Protein AF-A0A1X7V1L4-F1 (afdb_monomer_lite)

Secondary structure (DSSP, 8-state):
--HHHHHHHTT-SSHHHHHHHHTTSTTHHHHHHHHHHHHHHHHHHHHHHTT--SS---------HHHHHTT-

Radius of gyration: 15.73 Å; chains: 1; bounding box: 31×34×37 Å

Organism: Amphimedon queenslandica (NCBI:txid400682)

Sequence (72 aa):
MPEEYEAEVKKCNSLSDIRKIALRKDGISSAVQDSLSPVKVLLSTIFTRLQIKERNIRIFHSTSSEEISQFW

Structure (mmCIF, N/CA/C/O backbone):
data_AF-A0A1X7V1L4-F1
#
_entry.id   AF-A0A1X7V1L4-F1
#
loop_
_atom_site.group_PDB
_atom_site.id
_atom_site.type_symbol
_atom_site.label_atom_id
_atom_site.label_alt_id
_atom_site.label_comp_id
_atom_site.label_asym_id
_atom_site.label_entity_id
_atom_site.label_seq_id
_atom_site.pdbx_PDB_ins_code
_atom_site.Cartn_x
_atom_site.Cartn_y
_atom_site.Cartn_z
_atom_site.occupancy
_atom_site.B_iso_or_equiv
_atom_site.auth_seq_id
_atom_site.auth_comp_id
_atom_site.auth_asym_id
_atom_site.auth_atom_id
_atom_site.pdbx_PDB_model_num
ATOM 1 N N . MET A 1 1 ? 4.257 -8.646 -4.173 1.00 73.38 1 MET A N 1
ATOM 2 C CA . MET A 1 1 ? 4.905 -7.650 -5.048 1.00 73.38 1 MET A CA 1
ATOM 3 C C . MET A 1 1 ? 6.074 -8.332 -5.746 1.00 73.38 1 MET A C 1
ATOM 5 O O . MET A 1 1 ? 6.799 -9.034 -5.057 1.00 73.38 1 MET A O 1
ATOM 9 N N . PRO A 1 2 ? 6.213 -8.216 -7.076 1.00 82.00 2 PRO A N 1
ATOM 10 C CA . PRO A 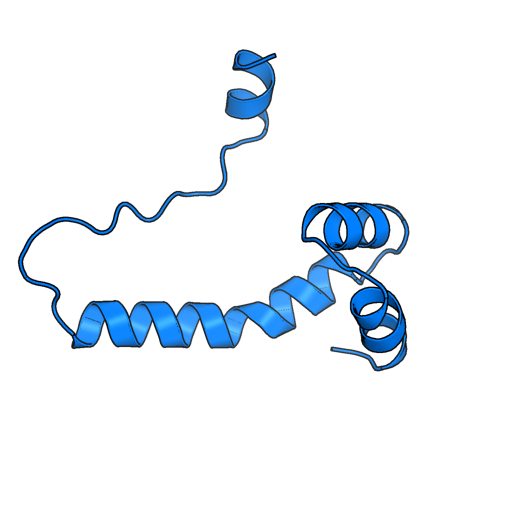1 2 ? 7.365 -8.734 -7.822 1.00 82.00 2 PRO A CA 1
ATOM 11 C C . PRO A 1 2 ? 8.702 -8.131 -7.361 1.00 82.00 2 PRO A C 1
ATOM 13 O O . PRO A 1 2 ? 8.760 -6.935 -7.065 1.00 82.00 2 PRO A O 1
ATOM 16 N N . GLU A 1 3 ? 9.775 -8.931 -7.362 1.00 82.69 3 GLU A N 1
ATOM 17 C CA . GLU A 1 3 ? 11.114 -8.522 -6.891 1.00 82.69 3 GLU A CA 1
ATOM 18 C C . GLU A 1 3 ? 11.675 -7.308 -7.645 1.00 82.69 3 GLU A C 1
ATOM 20 O O . GLU A 1 3 ? 12.280 -6.423 -7.039 1.00 82.69 3 GLU A O 1
ATOM 25 N N . GLU A 1 4 ? 11.423 -7.218 -8.955 1.00 80.38 4 GLU A N 1
ATOM 26 C CA . GLU A 1 4 ? 11.867 -6.091 -9.784 1.00 80.38 4 GLU A CA 1
ATOM 27 C C . GLU A 1 4 ? 11.286 -4.756 -9.293 1.00 80.38 4 GLU A C 1
ATOM 29 O O . GLU A 1 4 ? 11.975 -3.736 -9.239 1.00 80.38 4 GLU A O 1
ATOM 34 N N . TYR A 1 5 ? 10.014 -4.756 -8.897 1.00 82.25 5 TYR A N 1
ATOM 35 C CA . TYR A 1 5 ? 9.355 -3.559 -8.386 1.00 82.25 5 TYR A CA 1
ATOM 36 C C . TYR A 1 5 ? 9.807 -3.247 -6.963 1.00 82.25 5 TYR A C 1
ATOM 38 O O . TYR A 1 5 ? 9.922 -2.079 -6.593 1.00 82.25 5 TYR A O 1
ATOM 46 N N . GLU A 1 6 ? 10.078 -4.275 -6.161 1.00 83.00 6 GLU A N 1
ATOM 47 C CA . GLU A 1 6 ? 10.557 -4.106 -4.793 1.00 83.00 6 GLU A CA 1
ATOM 48 C C . GLU A 1 6 ? 11.950 -3.463 -4.760 1.00 83.00 6 GLU A C 1
ATOM 50 O O . GLU A 1 6 ? 12.195 -2.575 -3.946 1.00 83.00 6 GLU A O 1
ATOM 55 N N . ALA A 1 7 ? 12.843 -3.842 -5.679 1.00 85.75 7 ALA A N 1
ATOM 56 C CA . ALA A 1 7 ? 14.167 -3.234 -5.807 1.00 85.75 7 ALA A CA 1
ATOM 57 C C . ALA A 1 7 ? 14.103 -1.737 -6.157 1.00 85.75 7 ALA A C 1
ATOM 59 O O . ALA A 1 7 ? 14.917 -0.953 -5.670 1.00 85.75 7 ALA A O 1
ATOM 60 N N . GLU A 1 8 ? 13.132 -1.330 -6.976 1.00 81.75 8 GLU A N 1
ATOM 61 C CA . GLU A 1 8 ? 12.914 0.074 -7.333 1.00 81.75 8 GLU A CA 1
ATOM 62 C C . GLU A 1 8 ? 12.287 0.867 -6.181 1.00 81.75 8 GLU A C 1
ATOM 64 O O . GLU A 1 8 ? 12.761 1.952 -5.850 1.00 81.75 8 GLU A O 1
ATOM 69 N N . VAL A 1 9 ? 11.282 0.304 -5.503 1.00 81.56 9 VAL A N 1
ATOM 70 C CA . VAL A 1 9 ? 10.642 0.956 -4.348 1.00 81.56 9 VAL A CA 1
ATOM 71 C C . VAL A 1 9 ? 11.584 1.053 -3.145 1.00 81.56 9 VAL A C 1
ATOM 73 O O . VAL A 1 9 ? 11.538 2.050 -2.429 1.00 81.56 9 VAL A O 1
ATOM 76 N N . LYS A 1 10 ? 12.508 0.101 -2.951 1.00 84.94 10 LYS A N 1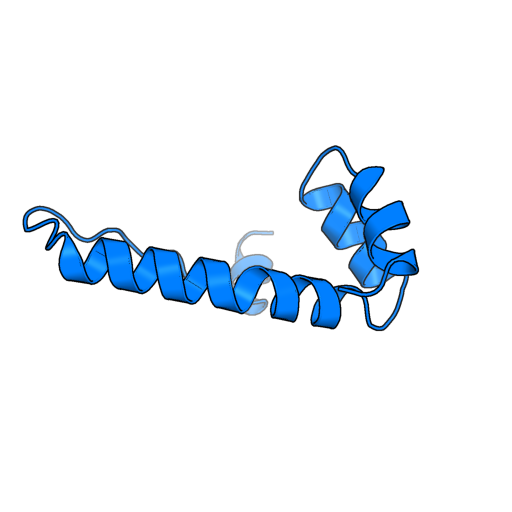
ATOM 77 C CA . LYS A 1 10 ? 13.554 0.175 -1.909 1.00 84.94 10 LYS A CA 1
ATOM 78 C C . LYS A 1 10 ? 14.491 1.375 -2.059 1.00 84.94 10 LYS A C 1
ATOM 80 O O . LYS A 1 10 ? 15.103 1.780 -1.078 1.00 84.94 10 LYS A O 1
ATOM 85 N N . LYS A 1 11 ? 14.614 1.943 -3.262 1.00 86.62 11 LYS A N 1
ATOM 86 C CA . LYS A 1 11 ? 15.428 3.145 -3.512 1.00 86.62 11 LYS A CA 1
ATOM 87 C C . LYS A 1 11 ? 14.682 4.439 -3.169 1.00 86.62 11 LYS A C 1
ATOM 89 O O . LYS A 1 11 ? 15.293 5.506 -3.162 1.00 86.62 11 LYS A O 1
ATOM 94 N N . CYS A 1 12 ? 13.374 4.373 -2.921 1.00 86.38 12 CYS A N 1
ATOM 95 C CA . CYS A 1 12 ? 12.565 5.534 -2.580 1.00 86.38 12 CYS A CA 1
ATOM 96 C C . CYS A 1 12 ? 12.718 5.892 -1.104 1.00 86.38 12 CYS A C 1
ATOM 98 O O . CYS A 1 12 ? 12.517 5.055 -0.229 1.00 86.38 12 CYS A O 1
ATOM 100 N N . ASN A 1 13 ? 12.965 7.172 -0.828 1.00 88.00 13 ASN A N 1
ATOM 101 C CA . ASN A 1 13 ? 13.034 7.689 0.541 1.00 88.00 13 ASN A CA 1
ATOM 102 C C . ASN A 1 13 ? 11.744 8.407 0.959 1.00 88.00 13 ASN A C 1
ATOM 104 O O . ASN A 1 13 ? 11.626 8.890 2.082 1.00 88.00 13 ASN A O 1
ATOM 108 N N . SER A 1 14 ? 10.772 8.512 0.051 1.00 84.69 14 SER A N 1
ATOM 109 C CA . SER A 1 14 ? 9.519 9.210 0.296 1.00 84.69 14 SER A CA 1
ATOM 110 C C . SER A 1 14 ? 8.363 8.632 -0.521 1.00 84.69 14 SER A C 1
ATOM 112 O O . SER A 1 14 ? 8.550 8.000 -1.562 1.00 84.69 14 SER A O 1
ATOM 114 N N . LEU A 1 15 ? 7.133 8.904 -0.077 1.00 80.50 15 LEU A N 1
ATOM 115 C CA . LEU A 1 15 ? 5.921 8.531 -0.816 1.00 80.50 15 LEU A CA 1
ATOM 116 C C . LEU A 1 15 ? 5.823 9.234 -2.177 1.00 80.50 15 LEU A C 1
ATOM 118 O O . LEU A 1 15 ? 5.231 8.691 -3.109 1.00 80.50 15 LEU A O 1
ATOM 122 N N . SER A 1 16 ? 6.390 10.436 -2.308 1.00 83.88 16 SER A N 1
ATOM 123 C CA . SER A 1 16 ? 6.412 11.151 -3.584 1.00 83.88 16 SER A CA 1
ATOM 124 C C . SER A 1 16 ? 7.347 10.472 -4.586 1.00 83.88 16 SER A C 1
ATOM 126 O O . SER A 1 16 ? 7.007 10.406 -5.766 1.00 83.88 16 SER A O 1
ATOM 128 N N . ASP A 1 17 ? 8.458 9.891 -4.132 1.00 86.38 17 ASP A N 1
ATOM 129 C CA . ASP A 1 17 ? 9.356 9.105 -4.987 1.00 86.38 17 ASP A CA 1
ATOM 130 C C . ASP A 1 17 ? 8.680 7.826 -5.484 1.00 86.38 17 ASP A C 1
ATOM 132 O O . ASP A 1 17 ? 8.722 7.536 -6.680 1.00 86.38 17 ASP A O 1
ATOM 136 N N . ILE A 1 18 ? 7.961 7.122 -4.603 1.00 82.31 18 ILE A N 1
ATOM 137 C CA . ILE A 1 18 ? 7.185 5.930 -4.980 1.00 82.31 18 ILE A CA 1
ATOM 138 C C . ILE A 1 18 ? 6.136 6.294 -6.037 1.00 82.31 18 ILE A C 1
ATOM 140 O O . ILE A 1 18 ? 6.014 5.599 -7.044 1.00 82.31 18 ILE A O 1
ATOM 144 N N . ARG A 1 19 ? 5.422 7.419 -5.869 1.00 83.12 19 ARG A N 1
ATOM 145 C CA . ARG A 1 19 ? 4.458 7.910 -6.871 1.00 83.12 19 ARG A CA 1
ATOM 146 C C . ARG A 1 19 ? 5.123 8.224 -8.210 1.00 83.12 19 ARG A C 1
ATOM 148 O O . ARG A 1 19 ? 4.587 7.852 -9.247 1.00 83.12 19 ARG A O 1
ATOM 155 N N . LYS A 1 20 ? 6.292 8.870 -8.210 1.00 86.50 20 LYS A N 1
ATOM 156 C CA . LYS A 1 20 ? 7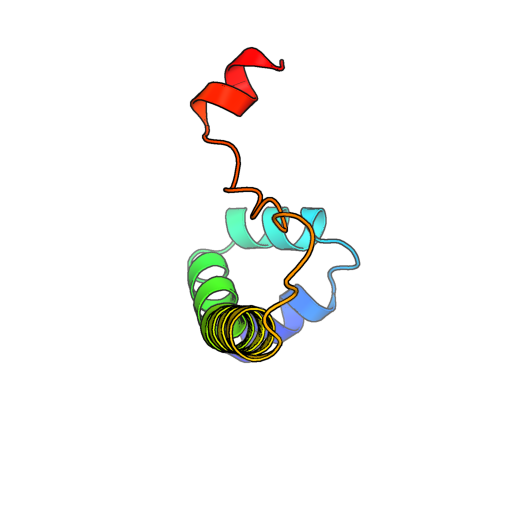.036 9.169 -9.446 1.00 86.50 20 LYS A CA 1
ATOM 157 C C . LYS A 1 20 ? 7.451 7.899 -10.186 1.00 86.50 20 LYS A C 1
ATOM 159 O O . LYS A 1 20 ? 7.401 7.884 -11.410 1.00 86.50 20 LYS A O 1
ATOM 164 N N . ILE A 1 21 ? 7.855 6.850 -9.471 1.00 84.94 21 ILE A N 1
ATOM 165 C CA . ILE A 1 21 ? 8.216 5.564 -10.081 1.00 84.94 21 ILE A CA 1
ATOM 166 C C . ILE A 1 21 ? 6.969 4.831 -10.589 1.00 84.94 21 ILE A C 1
ATOM 168 O O . ILE A 1 21 ? 6.977 4.333 -11.712 1.00 84.94 21 ILE A O 1
ATOM 172 N N . ALA A 1 22 ? 5.879 4.839 -9.819 1.00 80.94 22 ALA A N 1
ATOM 173 C CA . ALA A 1 22 ? 4.605 4.248 -10.225 1.00 80.94 22 ALA A CA 1
ATOM 174 C C . ALA A 1 22 ? 4.006 4.899 -11.485 1.00 80.94 22 ALA A C 1
ATOM 176 O O . ALA A 1 22 ? 3.330 4.219 -12.245 1.00 80.94 22 ALA A O 1
ATOM 177 N N . LEU A 1 23 ? 4.280 6.187 -11.730 1.00 81.81 23 LEU A N 1
ATOM 178 C CA . LEU A 1 23 ? 3.902 6.884 -12.968 1.00 81.81 23 LEU A CA 1
ATOM 179 C C . LEU A 1 23 ? 4.785 6.524 -14.173 1.00 81.81 23 LEU A C 1
ATOM 181 O O . LEU A 1 23 ? 4.389 6.763 -15.308 1.00 81.81 23 LEU A O 1
ATOM 185 N N . ARG A 1 24 ? 6.001 6.018 -13.943 1.00 81.06 24 ARG A N 1
ATOM 186 C CA . ARG A 1 24 ? 6.988 5.725 -14.999 1.00 81.06 24 ARG A CA 1
ATOM 187 C C . ARG A 1 24 ? 7.000 4.262 -15.427 1.00 81.06 24 ARG A C 1
ATOM 189 O O . ARG A 1 24 ? 7.460 3.969 -16.525 1.00 81.06 24 ARG A O 1
ATOM 196 N N . LYS A 1 25 ? 6.569 3.353 -14.551 1.00 77.94 25 LYS A N 1
ATOM 197 C CA . LYS A 1 25 ? 6.542 1.910 -14.799 1.00 77.94 25 LYS A CA 1
ATOM 198 C C . LYS A 1 25 ? 5.136 1.370 -14.577 1.00 77.94 25 LYS A C 1
ATOM 200 O O . LYS A 1 25 ? 4.664 1.289 -13.438 1.00 77.94 25 LYS A O 1
ATOM 205 N N . ASP A 1 26 ? 4.5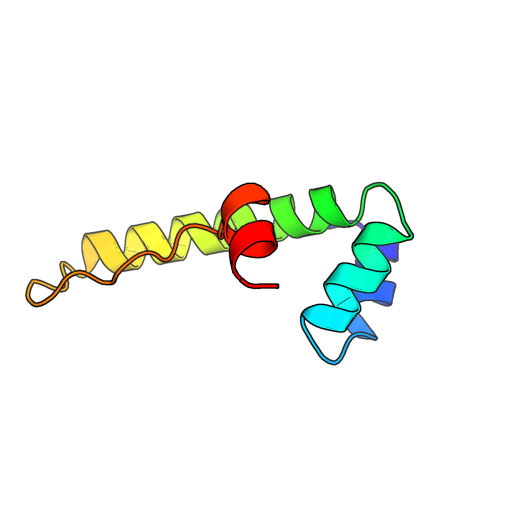19 0.941 -15.671 1.00 76.81 26 ASP A N 1
ATOM 206 C CA . ASP A 1 26 ? 3.241 0.241 -15.642 1.00 76.81 26 ASP A CA 1
ATOM 207 C C . ASP A 1 26 ? 3.337 -1.013 -14.761 1.00 76.81 26 ASP A C 1
ATOM 209 O O . ASP A 1 26 ? 4.338 -1.730 -14.753 1.00 76.81 26 ASP A O 1
ATOM 213 N N . GLY A 1 27 ? 2.298 -1.252 -13.959 1.00 78.81 27 GLY A N 1
ATOM 214 C CA . GLY A 1 27 ? 2.217 -2.399 -13.049 1.00 78.81 27 GLY A CA 1
ATOM 215 C C . GLY A 1 27 ? 2.740 -2.156 -11.629 1.00 78.81 27 GLY A C 1
ATOM 216 O O . GLY A 1 27 ? 2.255 -2.810 -10.705 1.00 78.81 27 GLY A O 1
ATOM 217 N N . ILE A 1 28 ? 3.617 -1.167 -11.396 1.00 81.50 28 ILE A N 1
ATOM 218 C CA . ILE A 1 28 ? 4.083 -0.844 -10.029 1.00 81.50 28 ILE A CA 1
ATOM 219 C C . ILE A 1 28 ? 2.932 -0.335 -9.165 1.00 81.50 28 ILE A C 1
ATOM 221 O O . ILE A 1 28 ? 2.811 -0.745 -8.014 1.00 81.50 28 ILE A O 1
ATOM 225 N N . SER A 1 29 ? 2.056 0.507 -9.719 1.00 79.69 29 SER A N 1
ATOM 226 C CA . SER A 1 29 ? 0.884 1.016 -8.995 1.00 79.69 29 SER A CA 1
ATOM 227 C C . SER A 1 29 ? -0.013 -0.123 -8.492 1.00 79.69 29 SER A C 1
ATOM 229 O O . SER A 1 29 ? -0.320 -0.185 -7.302 1.00 79.69 29 SER A O 1
ATOM 231 N N . SER A 1 30 ? -0.339 -1.088 -9.365 1.00 83.12 30 SER A N 1
ATOM 232 C CA . SER A 1 30 ? -1.128 -2.271 -8.990 1.00 83.12 30 SER A CA 1
ATOM 233 C C . SER A 1 30 ? -0.393 -3.124 -7.960 1.00 83.12 30 SER A C 1
ATOM 235 O O . SER A 1 30 ? -0.968 -3.489 -6.944 1.00 83.12 30 SER A O 1
ATOM 237 N N . ALA A 1 31 ? 0.902 -3.380 -8.160 1.00 82.12 31 ALA A N 1
ATOM 238 C CA . ALA A 1 31 ? 1.680 -4.213 -7.250 1.00 82.12 31 ALA A CA 1
ATOM 239 C C . ALA A 1 31 ? 1.840 -3.596 -5.847 1.00 82.12 31 ALA A C 1
ATOM 241 O O . ALA A 1 31 ? 1.878 -4.327 -4.855 1.00 82.12 31 ALA A O 1
ATOM 242 N N . VAL A 1 32 ? 1.932 -2.264 -5.759 1.00 80.12 32 VAL A N 1
ATOM 243 C CA . VAL A 1 32 ? 1.933 -1.512 -4.495 1.00 80.12 32 VAL A CA 1
ATOM 244 C C . VAL A 1 32 ? 0.541 -1.519 -3.863 1.00 80.12 32 VAL A C 1
ATOM 246 O O . VAL A 1 32 ? 0.411 -1.685 -2.654 1.00 80.12 32 VAL A O 1
ATOM 249 N N . GLN A 1 33 ? -0.520 -1.383 -4.656 1.00 81.25 33 GLN A N 1
ATOM 250 C CA . GLN A 1 33 ? -1.889 -1.471 -4.156 1.00 81.25 33 GLN A CA 1
ATOM 251 C C . GLN A 1 33 ? -2.196 -2.864 -3.587 1.00 81.25 33 GLN A C 1
ATOM 253 O O . GLN A 1 33 ? -2.742 -2.968 -2.487 1.00 81.25 33 GLN A O 1
ATOM 258 N N . ASP A 1 34 ? -1.787 -3.922 -4.285 1.00 84.31 34 ASP A N 1
ATOM 259 C CA . ASP A 1 34 ? -1.968 -5.309 -3.859 1.00 84.31 34 ASP A CA 1
ATOM 260 C C . ASP A 1 34 ? -1.166 -5.623 -2.593 1.00 84.31 34 ASP A C 1
ATOM 262 O O . ASP A 1 34 ? -1.654 -6.333 -1.716 1.00 84.31 34 ASP A O 1
ATOM 266 N N . SER A 1 35 ? 0.043 -5.065 -2.449 1.00 83.12 35 SER A N 1
ATOM 267 C CA . SER A 1 35 ? 0.853 -5.257 -1.239 1.00 83.12 35 SER A CA 1
ATOM 268 C C . SER A 1 35 ? 0.297 -4.504 -0.026 1.00 83.12 35 SER A C 1
ATOM 270 O O . SER A 1 35 ? 0.379 -5.001 1.097 1.00 83.12 35 SER A O 1
ATOM 272 N N . LEU A 1 36 ? -0.316 -3.335 -0.237 1.00 81.88 36 LEU A N 1
ATOM 273 C CA . LEU A 1 36 ? -0.909 -2.521 0.827 1.00 81.88 36 LEU A CA 1
ATOM 274 C C . LEU A 1 36 ? -2.332 -2.952 1.206 1.00 81.88 36 LEU A C 1
ATOM 276 O O . LEU A 1 36 ? -2.781 -2.659 2.316 1.00 81.88 36 LEU A O 1
ATOM 280 N N . SER A 1 37 ? -3.048 -3.646 0.319 1.00 83.19 37 SER A N 1
ATOM 281 C CA . SER A 1 37 ? -4.443 -4.047 0.538 1.00 83.19 37 SER A CA 1
ATOM 282 C C . SER A 1 37 ? -4.639 -4.897 1.810 1.00 83.19 37 SER A C 1
ATOM 284 O O . SER A 1 37 ? -5.470 -4.518 2.645 1.00 83.19 37 SER A O 1
ATOM 286 N N . PRO A 1 38 ? -3.836 -5.951 2.081 1.00 86.06 38 PRO A N 1
ATOM 287 C CA . PRO A 1 38 ? -3.946 -6.724 3.321 1.00 86.06 38 PRO A CA 1
ATOM 288 C C . PRO A 1 38 ? -3.665 -5.890 4.577 1.00 86.06 38 PRO A C 1
ATOM 290 O O . PRO A 1 38 ? -4.346 -6.043 5.590 1.00 86.06 38 PRO A O 1
ATOM 293 N N . VAL A 1 39 ? -2.697 -4.969 4.506 1.00 85.56 39 VAL A N 1
ATOM 294 C CA . VAL A 1 39 ? -2.341 -4.074 5.620 1.00 85.56 39 VAL A CA 1
ATOM 295 C C . VAL A 1 39 ? -3.492 -3.118 5.926 1.00 85.56 39 VAL A C 1
ATOM 297 O O . VAL A 1 39 ? -3.854 -2.937 7.087 1.00 85.56 39 VAL A O 1
ATOM 300 N N . LYS A 1 40 ? -4.123 -2.555 4.889 1.00 81.00 40 LYS A N 1
ATOM 301 C CA . LYS A 1 40 ? -5.308 -1.701 5.027 1.00 81.00 40 LYS A CA 1
ATOM 302 C C . LYS A 1 40 ? -6.461 -2.454 5.691 1.00 81.00 40 LYS A C 1
ATOM 304 O O . LYS A 1 40 ? -7.048 -1.936 6.636 1.00 81.00 40 LYS A O 1
ATOM 309 N N . VAL A 1 41 ? -6.755 -3.677 5.244 1.00 85.62 41 VAL A N 1
ATOM 310 C CA . VAL A 1 41 ? -7.808 -4.523 5.835 1.00 85.62 41 VAL A CA 1
ATOM 311 C C . VAL A 1 41 ? -7.506 -4.848 7.298 1.00 85.62 41 VAL A C 1
ATOM 313 O O . VAL A 1 41 ? -8.399 -4.753 8.144 1.00 85.62 41 VAL A O 1
ATOM 316 N N . LEU A 1 42 ? -6.254 -5.185 7.619 1.00 84.56 42 LEU A N 1
ATOM 317 C CA . LEU A 1 42 ? -5.826 -5.464 8.988 1.00 84.56 42 LEU A CA 1
ATOM 318 C C . LEU A 1 42 ? -6.004 -4.238 9.890 1.00 84.56 42 LEU A C 1
ATOM 320 O O . LEU A 1 42 ? -6.620 -4.352 10.946 1.00 84.56 42 LEU A O 1
ATOM 324 N N . LEU A 1 43 ? -5.524 -3.068 9.463 1.00 80.44 43 LEU A N 1
ATOM 325 C CA . LEU A 1 43 ? -5.665 -1.819 10.214 1.00 80.44 43 LEU A CA 1
ATOM 326 C C . LEU A 1 43 ? -7.133 -1.445 10.414 1.00 80.44 43 LEU A C 1
ATOM 328 O O . LEU A 1 43 ? -7.531 -1.147 11.536 1.00 80.44 43 LEU A O 1
ATOM 332 N N . SER A 1 44 ? -7.961 -1.534 9.369 1.00 79.06 44 SER A N 1
ATOM 333 C CA . SER A 1 44 ? -9.408 -1.327 9.489 1.00 79.06 44 SER A CA 1
ATOM 334 C C . SER A 1 44 ? -10.032 -2.290 10.498 1.00 79.06 44 SER A C 1
ATOM 336 O O . SER A 1 44 ? -10.775 -1.856 11.371 1.00 79.06 44 SER A O 1
ATOM 338 N N . THR A 1 45 ? -9.677 -3.575 10.443 1.00 82.88 45 THR A N 1
ATOM 339 C CA . THR A 1 45 ? -10.180 -4.589 11.380 1.00 82.88 45 THR A CA 1
ATOM 340 C C . THR A 1 45 ? -9.752 -4.290 12.814 1.00 82.88 45 THR A C 1
ATOM 342 O O . THR A 1 45 ? -10.567 -4.395 13.729 1.00 82.88 45 THR A O 1
ATOM 345 N N . ILE A 1 46 ? -8.493 -3.895 13.024 1.00 82.69 46 ILE A N 1
ATOM 346 C CA . ILE A 1 46 ? -7.968 -3.496 14.333 1.00 82.69 46 ILE A CA 1
ATOM 347 C C . ILE A 1 46 ? -8.726 -2.273 14.848 1.00 82.69 46 ILE A C 1
ATOM 349 O O . ILE A 1 46 ? -9.221 -2.311 15.968 1.00 82.69 46 ILE A O 1
ATOM 353 N N . PHE A 1 47 ? -8.893 -1.225 14.040 1.00 77.31 47 PHE A N 1
ATOM 354 C CA . PHE A 1 47 ? -9.617 -0.019 14.446 1.00 77.31 47 PHE A CA 1
ATOM 355 C C . PHE A 1 47 ? -11.089 -0.291 14.769 1.00 77.31 47 PHE A C 1
ATOM 357 O O . PHE A 1 47 ? -11.605 0.242 15.750 1.00 77.31 47 PHE A O 1
ATOM 364 N N . THR A 1 48 ? -11.758 -1.155 14.001 1.00 77.75 48 THR A N 1
ATOM 365 C CA . THR A 1 48 ? -13.133 -1.583 14.290 1.00 77.75 48 THR A CA 1
ATOM 366 C C . THR A 1 48 ? -13.212 -2.396 15.583 1.00 77.75 48 THR A C 1
ATOM 368 O O . THR A 1 48 ? -14.069 -2.122 16.422 1.00 77.75 48 THR A O 1
ATOM 371 N N . ARG A 1 49 ? -12.316 -3.377 15.773 1.00 75.00 49 ARG A N 1
ATOM 372 C CA . ARG A 1 49 ? -12.278 -4.235 16.972 1.00 75.00 49 ARG A CA 1
ATOM 373 C C . ARG A 1 49 ? -11.932 -3.467 18.231 1.00 75.00 49 ARG A C 1
ATOM 375 O O . ARG A 1 49 ? -12.504 -3.741 19.279 1.00 75.00 49 ARG A O 1
ATOM 382 N N . LEU A 1 50 ? -11.011 -2.517 18.124 1.00 70.44 50 LEU A N 1
ATOM 383 C CA . LEU A 1 50 ? -10.609 -1.695 19.251 1.00 70.44 50 LEU A CA 1
ATOM 384 C C . LEU A 1 50 ? -11.730 -0.781 19.730 1.00 70.44 50 LEU A C 1
ATOM 386 O O . LEU A 1 50 ? -11.519 -0.192 20.782 1.00 70.44 50 LEU A O 1
ATOM 390 N N . GLN A 1 51 ? -12.864 -0.673 19.000 1.00 63.00 51 GLN A N 1
ATOM 391 C CA . GLN A 1 51 ? -13.957 0.268 19.260 1.00 63.00 51 GLN A CA 1
ATOM 392 C C . GLN A 1 51 ? -13.38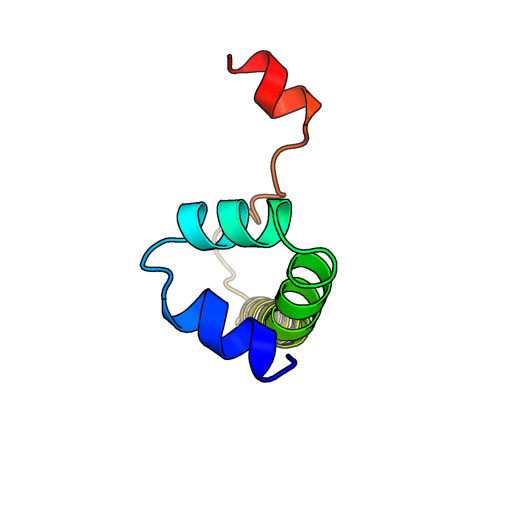8 1.493 19.964 1.00 63.00 51 GLN A C 1
ATOM 394 O O . GLN A 1 51 ? -13.599 1.664 21.164 1.00 63.00 51 GLN A O 1
ATOM 399 N N . ILE A 1 52 ? -12.580 2.289 19.255 1.00 55.75 52 ILE A N 1
ATOM 400 C CA . ILE A 1 52 ? -12.162 3.592 19.771 1.00 55.75 52 ILE A CA 1
ATOM 401 C C . ILE A 1 52 ? -13.469 4.379 19.905 1.00 55.75 52 ILE A C 1
ATOM 403 O O . ILE A 1 52 ? -13.962 4.985 18.958 1.00 55.75 52 ILE A O 1
ATOM 407 N N . LYS A 1 53 ? -14.104 4.214 21.070 1.00 53.00 53 LYS A N 1
ATOM 408 C CA . LYS A 1 53 ? -15.472 4.619 21.390 1.00 53.00 53 LYS A CA 1
ATOM 409 C C . LYS A 1 53 ? -15.587 6.126 21.521 1.00 53.00 53 LYS A C 1
ATOM 411 O O . LYS A 1 53 ? -16.687 6.628 21.708 1.00 53.00 53 LYS A O 1
ATOM 416 N N . GLU A 1 54 ? -14.489 6.857 21.376 1.00 51.59 54 GLU A N 1
ATOM 417 C CA . GLU A 1 54 ? -14.489 8.301 21.475 1.00 51.59 54 GLU A CA 1
ATOM 418 C C . GLU A 1 54 ? -13.683 8.913 20.330 1.00 51.59 54 GLU A C 1
ATOM 420 O O . GLU A 1 54 ? -12.458 8.853 20.290 1.00 51.59 54 GLU A O 1
ATOM 425 N N . ARG A 1 55 ? -14.439 9.542 19.421 1.00 47.81 55 ARG A N 1
ATOM 426 C CA . ARG A 1 55 ? -14.040 10.339 18.250 1.00 47.81 55 ARG A CA 1
ATOM 427 C C . ARG A 1 55 ? -13.584 9.552 17.024 1.00 47.81 55 ARG A C 1
ATOM 429 O O . ARG A 1 55 ? -12.446 9.121 16.907 1.00 47.81 55 ARG A O 1
ATOM 436 N N . ASN A 1 56 ? -14.510 9.513 16.061 1.00 48.81 56 ASN A N 1
ATOM 437 C CA . ASN A 1 56 ? -14.305 9.434 14.616 1.00 48.81 56 ASN A CA 1
ATOM 438 C C . ASN A 1 56 ? -12.837 9.616 14.207 1.00 48.81 56 ASN A C 1
ATOM 440 O O . ASN A 1 56 ? -12.384 10.748 14.009 1.00 48.81 56 ASN A O 1
ATOM 444 N N . ILE A 1 57 ? -12.110 8.513 14.009 1.00 51.53 57 ILE A N 1
ATOM 445 C CA . ILE A 1 57 ? -10.964 8.559 13.107 1.00 51.53 57 ILE A CA 1
ATOM 446 C C . ILE A 1 57 ? -11.574 8.954 11.767 1.00 51.53 57 ILE A C 1
ATOM 448 O O . ILE A 1 57 ? -12.270 8.158 11.135 1.00 51.53 57 ILE A O 1
ATOM 452 N N . ARG A 1 58 ? -11.401 10.221 11.377 1.00 52.44 58 ARG A N 1
ATOM 453 C CA . ARG A 1 58 ? -11.708 10.674 10.025 1.00 52.44 58 ARG A CA 1
ATOM 454 C C . ARG A 1 58 ? -10.804 9.858 9.116 1.00 52.44 58 ARG A C 1
ATOM 456 O O . ARG A 1 58 ? -9.616 10.138 8.998 1.00 52.44 58 ARG A O 1
ATOM 463 N N . ILE A 1 59 ? -11.359 8.799 8.540 1.00 54.44 59 ILE A N 1
ATOM 464 C CA . ILE A 1 59 ? -10.746 8.107 7.420 1.00 54.44 59 ILE A CA 1
ATOM 465 C C . ILE A 1 59 ? -10.690 9.167 6.323 1.00 54.44 59 ILE A C 1
ATOM 467 O O . ILE A 1 59 ? -11.716 9.534 5.755 1.00 54.44 59 ILE A O 1
ATOM 471 N N . PHE A 1 60 ? -9.511 9.743 6.099 1.00 53.97 60 PHE A N 1
ATOM 472 C CA . PHE A 1 60 ? -9.301 10.644 4.979 1.00 53.97 60 PHE A CA 1
ATOM 473 C C . PHE A 1 60 ? -9.382 9.785 3.719 1.00 53.97 60 PHE A C 1
ATOM 475 O O . PHE A 1 60 ? -8.477 9.003 3.422 1.00 53.97 60 PHE A O 1
ATOM 482 N N . HIS A 1 61 ? -10.510 9.870 3.018 1.00 56.22 61 HIS A N 1
ATOM 483 C CA . HIS A 1 61 ? -10.587 9.393 1.647 1.00 56.22 61 HIS A CA 1
ATOM 484 C C . HIS A 1 61 ? -9.521 10.133 0.833 1.00 56.22 61 HIS A C 1
ATOM 486 O O . HIS A 1 61 ? -9.243 11.305 1.096 1.00 56.22 61 HIS A O 1
ATOM 492 N N . SER A 1 62 ? -8.874 9.444 -0.111 1.00 61.94 62 SER A N 1
ATOM 493 C CA . SER A 1 62 ? -7.968 10.123 -1.033 1.00 61.94 62 SER A CA 1
ATOM 494 C C . SER A 1 62 ? -8.767 11.200 -1.754 1.00 61.94 62 SER A C 1
ATOM 496 O O . SER A 1 62 ?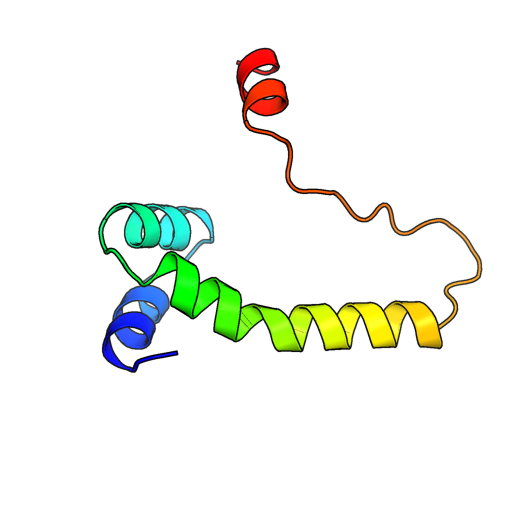 -9.754 10.870 -2.413 1.00 61.94 62 SER A O 1
ATOM 498 N N . THR A 1 63 ? -8.347 12.452 -1.593 1.00 57.59 63 THR A N 1
ATOM 499 C CA . THR A 1 63 ? -8.897 13.608 -2.295 1.00 57.59 63 THR A CA 1
ATOM 500 C C . THR A 1 63 ? -9.041 13.275 -3.776 1.00 57.59 63 THR A C 1
ATOM 502 O O . THR A 1 63 ? -8.100 12.771 -4.399 1.00 57.59 63 THR A O 1
ATOM 505 N N . SER A 1 64 ? -10.242 13.480 -4.307 1.00 65.19 64 SER A N 1
ATOM 506 C CA . SER A 1 64 ? -10.541 13.255 -5.720 1.00 65.19 64 SER A CA 1
ATOM 507 C C . SER A 1 64 ? -9.701 14.180 -6.607 1.00 65.19 64 SER A C 1
ATOM 509 O O . SER A 1 64 ? -9.201 15.214 -6.157 1.00 65.19 64 SER A O 1
ATOM 511 N N . SER A 1 65 ? -9.523 13.811 -7.879 1.00 62.03 65 SER A N 1
ATOM 512 C CA . SER A 1 65 ? -8.770 14.647 -8.825 1.00 62.03 65 SER A CA 1
ATOM 513 C C . SER A 1 65 ? -9.392 16.046 -8.953 1.00 62.03 65 SER A C 1
ATOM 515 O O . SER A 1 65 ? -8.660 17.034 -8.998 1.00 62.03 65 SER A O 1
ATOM 517 N N . GLU A 1 66 ? -10.725 16.141 -8.921 1.00 62.22 66 GLU A N 1
ATOM 518 C CA . GLU A 1 66 ? -11.470 17.402 -8.851 1.00 62.22 66 GLU A CA 1
ATOM 519 C C . GLU A 1 66 ? -11.096 18.261 -7.637 1.00 62.22 66 GLU A C 1
ATOM 521 O O . GLU A 1 66 ? -10.794 19.442 -7.791 1.00 62.22 66 GLU A O 1
ATOM 526 N N . GLU A 1 67 ? -11.073 17.699 -6.430 1.00 55.03 67 GLU A N 1
ATOM 527 C CA . GLU A 1 67 ? -10.766 18.466 -5.215 1.00 55.03 67 GLU A CA 1
ATOM 528 C C . GLU A 1 67 ? -9.307 18.955 -5.186 1.00 55.03 67 GLU A C 1
ATOM 530 O O . GLU A 1 67 ? -9.034 20.039 -4.677 1.00 55.03 67 GLU A O 1
ATOM 535 N N . ILE A 1 68 ? -8.366 18.200 -5.773 1.00 64.62 68 ILE A N 1
ATOM 536 C CA . ILE A 1 68 ? -6.979 18.663 -5.959 1.00 64.62 68 ILE A CA 1
ATOM 537 C C . ILE A 1 68 ? -6.937 19.838 -6.943 1.00 64.62 68 ILE A C 1
ATOM 539 O O . ILE A 1 68 ? -6.201 20.791 -6.706 1.00 64.62 68 ILE A O 1
ATOM 543 N N . SER A 1 69 ? -7.728 19.797 -8.021 1.00 63.59 69 SER A N 1
ATOM 544 C CA . SER A 1 69 ? -7.764 20.868 -9.029 1.00 63.59 69 SER A CA 1
ATOM 545 C C . SER A 1 69 ? -8.339 22.188 -8.512 1.00 63.59 69 SER A C 1
ATOM 547 O O . SER A 1 69 ? -7.966 23.237 -9.013 1.00 63.59 69 SER A O 1
ATOM 549 N N . GLN A 1 70 ? -9.209 22.144 -7.498 1.00 60.97 70 GLN A N 1
ATOM 550 C CA . GLN A 1 70 ? -9.767 23.339 -6.853 1.00 60.97 70 GLN A CA 1
ATOM 551 C C . GLN A 1 70 ? -8.820 23.984 -5.832 1.00 60.97 70 GLN A C 1
ATOM 553 O O . GLN A 1 70 ? -9.072 25.102 -5.389 1.00 60.97 70 GLN A O 1
ATOM 558 N N . PHE A 1 71 ? -7.777 23.267 -5.406 1.00 50.62 71 PHE A N 1
ATOM 559 C CA . PHE A 1 71 ? -6.817 23.747 -4.410 1.00 50.62 71 PHE A CA 1
ATOM 560 C C . PHE A 1 71 ? -5.595 24.442 -5.037 1.00 50.62 71 PHE A C 1
ATOM 562 O O . PHE A 1 71 ? -4.858 25.131 -4.330 1.00 50.62 71 PHE A O 1
ATOM 569 N N . TRP A 1 72 ? -5.378 24.235 -6.338 1.00 45.16 72 TRP A N 1
ATOM 570 C CA . TRP A 1 72 ? -4.383 24.928 -7.162 1.00 45.16 72 TRP A CA 1
ATOM 571 C C . TRP A 1 72 ? -4.991 26.158 -7.832 1.00 45.16 72 TRP A C 1
ATOM 573 O O . TRP A 1 72 ? -4.232 27.138 -8.005 1.00 45.16 72 TRP A O 1
#

pLDDT: mean 74.09, std 12.59, range [45.16, 88.0]

Foldseek 3Di:
DDPVLVVCVVPDPDPVSLVVVCVVDPPSVVVVCVVCVVVVVVVVVCCVVVPPVDDDPPPPDPDDPVNVVVVD